Protein AF-A0A316AMC5-F1 (afdb_monomer_lite)

Radius of gyration: 13.39 Å; chains: 1; bounding box: 34×20×36 Å

Secondary structure (DSSP, 8-state):
----------B-TTSPBPP-SSHHHHHHHHHHTTEEEEEEEEEEETTEEEEEEEEEEPP-

pLDDT: mean 83.61, std 12.87, range [40.38, 93.88]

Foldseek 3Di:
DDDPDDDDADADPVRHGDDDPDPVRVQVVCVVVQKDWDDKDWDDDPPDIDIDTDIDGHDD

Structure (mmCIF, N/CA/C/O backbone):
data_AF-A0A316AMC5-F1
#
_entry.id   AF-A0A316AMC5-F1
#
loop_
_atom_site.group_PDB
_atom_site.id
_atom_site.type_symbol
_atom_site.label_atom_id
_atom_site.label_alt_id
_atom_site.label_comp_id
_atom_site.label_asym_id
_atom_site.label_entity_id
_atom_site.label_seq_id
_atom_site.pdbx_PDB_ins_code
_atom_site.Cartn_x
_atom_site.Cartn_y
_atom_site.Cartn_z
_atom_site.occupancy
_atom_site.B_iso_or_equiv
_atom_site.auth_seq_id
_atom_site.auth_comp_id
_atom_site.auth_asym_id
_atom_site.auth_atom_id
_atom_site.pdbx_PDB_model_num
ATOM 1 N N . MET A 1 1 ? 4.735 -8.016 24.447 1.00 40.38 1 MET A N 1
ATOM 2 C CA . MET A 1 1 ? 3.623 -8.163 23.481 1.00 40.38 1 MET A CA 1
ATOM 3 C C . MET A 1 1 ? 4.106 -7.640 22.135 1.00 40.38 1 MET A C 1
ATOM 5 O O . MET A 1 1 ? 4.328 -6.445 22.021 1.00 40.38 1 MET A O 1
ATOM 9 N N . GLY A 1 2 ? 4.395 -8.520 21.173 1.00 42.88 2 GLY A N 1
ATOM 10 C CA . GLY A 1 2 ? 4.922 -8.124 19.860 1.00 42.88 2 GLY A CA 1
ATOM 11 C C . GLY A 1 2 ? 3.816 -7.601 18.941 1.00 42.88 2 GLY A C 1
ATOM 12 O O . GLY A 1 2 ? 2.737 -8.191 18.889 1.00 42.88 2 GLY A O 1
ATOM 13 N N . ARG A 1 3 ? 4.078 -6.495 18.233 1.00 52.06 3 ARG A N 1
ATOM 14 C CA . ARG A 1 3 ? 3.208 -5.951 17.178 1.00 52.06 3 ARG A CA 1
ATOM 15 C C . ARG A 1 3 ? 2.983 -7.038 16.117 1.00 52.06 3 ARG A C 1
ATOM 17 O O . ARG A 1 3 ? 3.947 -7.552 15.561 1.00 52.06 3 ARG A O 1
ATOM 24 N N . LYS A 1 4 ? 1.726 -7.411 15.851 1.00 57.22 4 LYS A N 1
ATOM 25 C CA . LYS A 1 4 ? 1.382 -8.279 14.714 1.00 57.22 4 LYS A CA 1
ATOM 26 C C . LYS A 1 4 ? 1.362 -7.418 13.455 1.00 57.22 4 LYS A C 1
ATOM 28 O O . LYS A 1 4 ? 0.339 -6.830 13.124 1.00 57.22 4 LYS A O 1
ATOM 33 N N . GLU A 1 5 ? 2.507 -7.306 12.800 1.00 55.00 5 GLU A N 1
ATOM 34 C CA . GLU A 1 5 ? 2.585 -6.744 11.454 1.00 55.00 5 GLU A CA 1
ATOM 35 C C . GLU A 1 5 ? 2.069 -7.806 10.477 1.00 55.00 5 GLU A C 1
ATOM 37 O O . GLU A 1 5 ? 2.558 -8.936 10.463 1.00 55.00 5 GLU A O 1
ATOM 42 N N . PHE A 1 6 ? 1.021 -7.481 9.720 1.00 59.81 6 PHE A N 1
ATOM 43 C CA . PHE A 1 6 ? 0.450 -8.376 8.718 1.00 59.81 6 PHE A CA 1
ATOM 44 C C . PHE A 1 6 ? 0.830 -7.863 7.331 1.00 59.81 6 PHE A C 1
ATOM 46 O O . PHE A 1 6 ? 0.433 -6.766 6.944 1.00 59.81 6 PHE A O 1
ATOM 53 N N . GLU A 1 7 ? 1.602 -8.652 6.586 1.00 65.62 7 GLU A N 1
ATOM 54 C CA . GLU A 1 7 ? 1.853 -8.403 5.166 1.00 65.62 7 GLU A CA 1
ATOM 55 C C . GLU A 1 7 ? 0.731 -9.066 4.355 1.00 65.62 7 GLU A C 1
ATOM 57 O O . GLU A 1 7 ? 0.505 -10.271 4.464 1.00 65.62 7 GLU A O 1
ATOM 62 N N . GLY A 1 8 ? -0.008 -8.283 3.565 1.00 65.44 8 GLY A N 1
ATOM 63 C CA . GLY A 1 8 ? -1.179 -8.760 2.829 1.00 65.44 8 GLY A CA 1
ATOM 64 C C . GLY A 1 8 ? -1.333 -8.104 1.458 1.00 65.44 8 GLY A C 1
ATOM 65 O O . GLY A 1 8 ? -0.795 -7.030 1.200 1.00 65.44 8 GLY A O 1
ATOM 66 N N . LYS A 1 9 ? -2.081 -8.764 0.567 1.00 74.94 9 LYS A N 1
ATOM 67 C CA . LYS A 1 9 ? -2.507 -8.210 -0.728 1.00 74.94 9 LYS A CA 1
ATOM 68 C C . LYS A 1 9 ? -3.901 -7.608 -0.576 1.00 74.94 9 LYS A C 1
ATOM 70 O O . LYS A 1 9 ? -4.742 -8.200 0.098 1.00 74.94 9 LYS A O 1
ATOM 75 N N . ILE A 1 10 ? -4.165 -6.478 -1.230 1.00 79.69 10 ILE A N 1
ATOM 76 C CA . ILE A 1 10 ? -5.535 -5.965 -1.335 1.00 79.69 10 ILE A CA 1
ATOM 77 C C . ILE A 1 10 ? -6.300 -6.892 -2.282 1.00 79.69 10 ILE A C 1
ATOM 79 O O . ILE A 1 10 ? -5.836 -7.183 -3.388 1.00 79.69 10 ILE A O 1
ATOM 83 N N . THR A 1 11 ? -7.434 -7.402 -1.815 1.00 84.94 11 THR A N 1
ATOM 84 C CA . THR A 1 11 ? -8.280 -8.339 -2.557 1.00 84.94 11 THR A CA 1
ATOM 85 C C . THR A 1 11 ? -9.704 -7.811 -2.640 1.00 84.94 11 THR A C 1
ATOM 87 O O . THR A 1 11 ? -10.127 -7.038 -1.780 1.00 84.94 11 THR A O 1
ATOM 90 N N . ASP A 1 12 ? -10.423 -8.202 -3.689 1.00 81.69 12 ASP A N 1
ATOM 91 C CA . ASP A 1 12 ? -11.854 -7.941 -3.814 1.00 81.69 12 ASP A CA 1
ATOM 92 C C . ASP A 1 12 ? -12.679 -8.820 -2.850 1.00 81.69 12 ASP A C 1
ATOM 94 O O . ASP A 1 12 ? -12.152 -9.655 -2.110 1.00 81.69 12 ASP A O 1
ATOM 98 N N . SER A 1 13 ? -14.003 -8.657 -2.866 1.00 81.06 13 SER A N 1
ATOM 99 C CA . SER A 1 13 ? -14.924 -9.451 -2.039 1.00 81.06 13 SER A CA 1
ATOM 100 C C . SER A 1 13 ? -14.921 -10.954 -2.358 1.00 81.06 13 SER A C 1
ATOM 102 O O . SER A 1 13 ? -15.389 -11.744 -1.540 1.00 81.06 13 SER A O 1
ATOM 104 N N . ALA A 1 14 ? -14.380 -11.364 -3.509 1.00 86.75 14 ALA A N 1
ATOM 105 C CA . ALA A 1 14 ? -14.187 -12.759 -3.893 1.00 86.75 14 ALA A CA 1
ATOM 106 C C . ALA A 1 14 ? -12.782 -13.286 -3.530 1.00 86.75 14 ALA A C 1
ATOM 108 O O . AL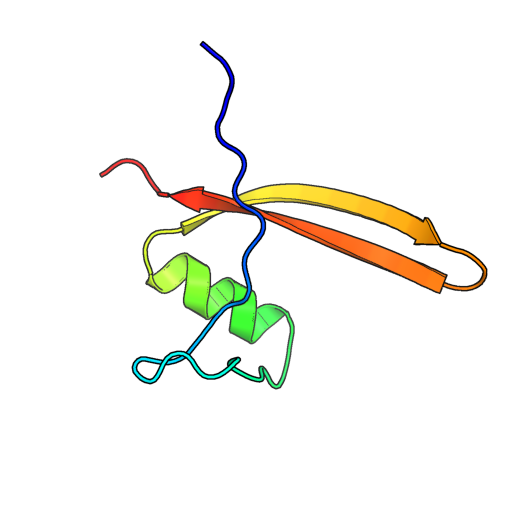A A 1 14 ? -12.4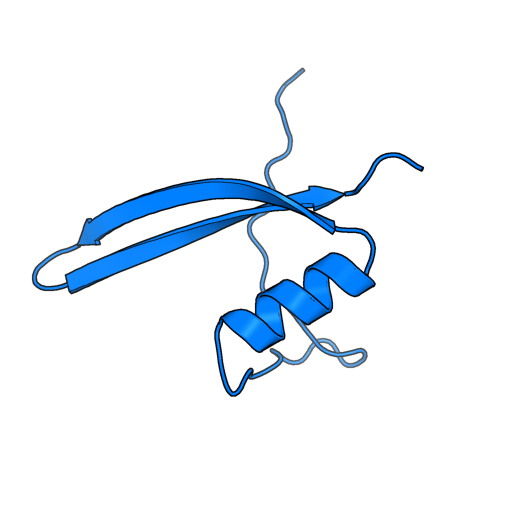42 -14.419 -3.880 1.00 86.75 14 ALA A O 1
ATOM 109 N N . GLY A 1 15 ? -11.957 -12.485 -2.845 1.00 84.12 15 GLY A N 1
ATOM 110 C CA . GLY A 1 15 ? -10.594 -12.835 -2.453 1.00 84.12 15 GLY A CA 1
ATOM 111 C C . GLY A 1 15 ? -9.577 -12.781 -3.597 1.00 84.12 15 GLY A C 1
ATOM 112 O O . GLY A 1 15 ? -8.448 -13.251 -3.431 1.00 84.12 15 GLY A O 1
ATOM 113 N N . LYS A 1 16 ? -9.932 -12.226 -4.763 1.00 85.50 16 LYS A N 1
ATOM 114 C CA . LYS A 1 16 ? -9.000 -12.084 -5.889 1.00 85.50 16 LYS A CA 1
ATOM 115 C C . LYS A 1 16 ? -8.141 -10.834 -5.711 1.00 85.50 16 LYS A C 1
ATOM 117 O O . LYS A 1 16 ? -8.656 -9.819 -5.251 1.00 85.50 16 LYS A O 1
ATOM 122 N N . PRO A 1 17 ? -6.848 -10.863 -6.086 1.00 84.50 17 PRO A N 1
ATOM 123 C CA . PRO A 1 17 ? -6.000 -9.677 -6.031 1.00 84.50 17 PRO A CA 1
ATOM 124 C C . PRO A 1 17 ? -6.612 -8.523 -6.823 1.00 84.50 17 PRO A C 1
ATOM 126 O O . PRO A 1 17 ? -6.908 -8.675 -8.009 1.00 84.50 17 PRO A O 1
ATOM 129 N N . GLN A 1 18 ? -6.772 -7.374 -6.175 1.00 84.44 18 GLN A N 1
ATOM 130 C CA . GLN A 1 18 ? -7.237 -6.171 -6.845 1.00 84.44 18 GLN A CA 1
ATOM 131 C C . GLN A 1 18 ? -6.067 -5.526 -7.591 1.00 84.44 18 GLN A C 1
ATOM 133 O O . GLN A 1 18 ? -4.997 -5.294 -7.022 1.00 84.44 18 GLN A O 1
ATOM 138 N N . LEU A 1 19 ? -6.268 -5.262 -8.880 1.00 83.25 19 LEU A N 1
ATOM 139 C CA . LEU A 1 19 ? -5.341 -4.481 -9.690 1.00 83.25 19 LEU A CA 1
ATOM 140 C C . LEU A 1 19 ? -5.739 -3.009 -9.604 1.00 83.25 19 LEU A C 1
ATOM 142 O O . LEU A 1 19 ? -6.918 -2.681 -9.699 1.00 83.25 19 LEU A O 1
ATOM 146 N N . PHE A 1 20 ? -4.746 -2.142 -9.447 1.00 85.00 20 PHE A N 1
ATOM 147 C CA . PHE A 1 20 ? -4.920 -0.693 -9.417 1.00 85.00 20 PHE A CA 1
ATOM 148 C C . PHE A 1 20 ? -4.251 -0.089 -10.642 1.00 85.00 20 PHE A C 1
ATOM 150 O O . PHE A 1 20 ? -3.160 -0.521 -11.023 1.00 85.00 20 PHE A O 1
ATOM 157 N N . ALA A 1 21 ? -4.877 0.920 -11.243 1.00 85.94 21 ALA A N 1
ATOM 158 C CA . ALA A 1 21 ? -4.281 1.649 -12.356 1.00 85.94 21 ALA A CA 1
ATOM 159 C C . ALA A 1 21 ? -3.121 2.541 -11.884 1.00 85.94 21 ALA A C 1
ATOM 161 O O . ALA A 1 21 ? -2.230 2.871 -12.666 1.00 85.94 21 ALA A O 1
ATOM 162 N N . SER A 1 22 ? -3.107 2.924 -10.600 1.00 88.06 22 SER A N 1
ATOM 163 C CA . SER A 1 22 ? -2.026 3.706 -9.997 1.00 88.06 22 SER A CA 1
ATOM 164 C C . SER A 1 22 ? -1.853 3.435 -8.500 1.00 88.06 22 SER A C 1
ATOM 166 O O . SER A 1 22 ? -2.767 2.974 -7.819 1.00 88.06 22 SER A O 1
ATOM 168 N N . LEU A 1 23 ? -0.683 3.793 -7.960 1.00 86.12 23 LEU A N 1
ATOM 169 C CA . LEU A 1 23 ? -0.439 3.779 -6.515 1.00 86.12 23 LEU A CA 1
ATOM 170 C C . LEU A 1 23 ? -1.420 4.694 -5.762 1.00 86.12 23 LEU A C 1
ATOM 172 O O . LEU A 1 23 ? -1.914 4.319 -4.706 1.00 86.12 23 LEU A O 1
ATOM 176 N N . VAL A 1 24 ? -1.719 5.872 -6.319 1.00 89.44 24 VAL A N 1
ATOM 177 C CA . VAL A 1 24 ? -2.634 6.854 -5.714 1.00 89.44 24 VAL A CA 1
ATOM 178 C C . VAL A 1 24 ? -4.026 6.256 -5.524 1.00 89.44 24 VAL A C 1
ATOM 180 O O . VAL A 1 24 ? -4.639 6.434 -4.478 1.00 89.44 24 VAL A O 1
ATOM 183 N N . GLU A 1 25 ? -4.505 5.488 -6.501 1.00 90.62 25 GLU A N 1
ATOM 184 C CA . GLU A 1 25 ? -5.790 4.794 -6.410 1.00 90.62 25 GLU A CA 1
ATOM 185 C C . GLU A 1 25 ? -5.812 3.771 -5.263 1.00 90.62 25 GLU A C 1
ATOM 187 O O . GLU A 1 25 ? -6.774 3.725 -4.495 1.00 90.62 25 GLU A O 1
ATOM 192 N N . ALA A 1 26 ? -4.733 2.999 -5.098 1.00 88.44 26 ALA A N 1
ATOM 193 C CA . ALA A 1 26 ? -4.608 2.039 -4.003 1.00 88.44 26 ALA A CA 1
ATOM 194 C C . ALA A 1 26 ? -4.589 2.729 -2.627 1.00 88.44 26 ALA A C 1
ATOM 196 O O 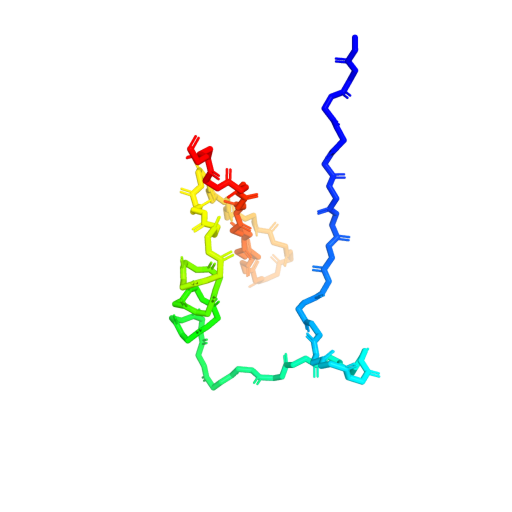. ALA A 1 26 ? -5.245 2.262 -1.694 1.00 88.44 26 ALA A O 1
ATOM 197 N N . ILE A 1 27 ? -3.878 3.856 -2.507 1.00 90.38 27 ILE A N 1
ATOM 198 C CA . ILE A 1 27 ? -3.827 4.662 -1.277 1.00 90.38 27 ILE A CA 1
ATOM 199 C C . ILE A 1 27 ? -5.219 5.207 -0.949 1.00 90.38 27 ILE A C 1
ATOM 201 O O . ILE A 1 27 ? -5.708 4.989 0.157 1.00 90.38 27 ILE A O 1
ATOM 205 N N . ASN A 1 28 ? -5.892 5.827 -1.922 1.00 91.44 28 ASN A N 1
ATOM 206 C CA . ASN A 1 28 ? -7.235 6.377 -1.736 1.00 91.44 28 ASN A CA 1
ATOM 207 C C . ASN A 1 28 ? -8.238 5.298 -1.304 1.00 91.44 28 ASN A C 1
ATOM 209 O O . ASN A 1 28 ? -9.071 5.540 -0.429 1.00 91.44 28 ASN A O 1
ATOM 213 N N . LEU A 1 29 ? -8.161 4.090 -1.878 1.00 90.94 29 LEU A N 1
ATOM 214 C CA . LEU A 1 29 ? -9.003 2.971 -1.454 1.00 90.94 29 LEU A CA 1
ATOM 215 C C . LEU A 1 29 ? -8.766 2.622 0.021 1.00 90.94 29 LEU A C 1
ATOM 217 O O . LEU A 1 29 ? -9.728 2.425 0.764 1.00 90.94 29 LEU A O 1
ATOM 221 N N . LEU A 1 30 ? -7.508 2.524 0.452 1.00 90.81 30 LEU A N 1
ATOM 222 C CA . LEU A 1 30 ? -7.173 2.222 1.844 1.00 90.81 30 LEU A CA 1
ATOM 223 C C . LEU A 1 30 ? -7.673 3.328 2.782 1.00 90.81 30 LEU A C 1
ATOM 225 O O . LEU A 1 30 ? -8.326 3.026 3.784 1.00 90.81 30 LEU A O 1
ATOM 229 N N . GLU A 1 31 ? -7.449 4.593 2.431 1.00 91.94 31 GLU A N 1
ATOM 230 C CA . GLU A 1 31 ? -7.870 5.746 3.230 1.00 91.94 31 GLU A CA 1
ATOM 231 C C . GLU A 1 31 ? -9.385 5.836 3.414 1.00 91.94 31 GLU A C 1
ATOM 233 O O . GLU A 1 31 ? -9.858 6.040 4.540 1.00 91.94 31 GLU A O 1
ATOM 238 N N . ASN A 1 32 ? -10.140 5.600 2.337 1.00 92.31 32 ASN A N 1
ATOM 239 C CA . ASN A 1 32 ? -11.603 5.538 2.356 1.00 92.31 32 ASN A CA 1
ATOM 240 C C . ASN A 1 32 ? -12.127 4.355 3.183 1.00 92.31 32 ASN A C 1
ATOM 242 O O . ASN A 1 32 ? -13.216 4.426 3.744 1.00 92.31 32 ASN A O 1
ATOM 246 N N . ASN A 1 33 ? -11.341 3.283 3.314 1.00 90.19 33 ASN A N 1
ATOM 247 C CA . ASN A 1 33 ? -11.660 2.121 4.146 1.00 90.19 33 ASN A CA 1
ATOM 248 C C . ASN A 1 33 ? -11.129 2.242 5.587 1.00 90.19 33 ASN A C 1
ATOM 250 O O . ASN A 1 33 ? -10.952 1.234 6.286 1.00 90.19 33 ASN A O 1
ATOM 254 N N . GLY A 1 34 ? -10.857 3.466 6.044 1.00 93.19 34 GLY A N 1
ATOM 255 C CA . GLY A 1 34 ? -10.459 3.742 7.422 1.00 93.19 34 GLY A CA 1
ATOM 256 C C . GLY A 1 34 ? -9.043 3.281 7.753 1.00 93.19 34 GLY A C 1
ATOM 257 O O . GLY A 1 34 ? -8.764 2.940 8.900 1.00 93.19 34 GLY A O 1
ATOM 258 N N . TRP A 1 35 ? -8.156 3.217 6.763 1.00 92.88 35 TRP A N 1
ATOM 259 C CA . TRP A 1 35 ? -6.724 3.065 6.992 1.00 92.88 35 TRP A CA 1
ATOM 260 C C . TRP A 1 35 ? -6.030 4.418 6.867 1.00 92.88 35 TRP A C 1
ATOM 262 O O . TRP A 1 35 ? -6.534 5.334 6.228 1.00 92.88 35 TRP A O 1
ATOM 272 N N . GLU A 1 36 ? -4.876 4.564 7.491 1.00 92.88 36 GLU A N 1
ATOM 273 C CA . GLU A 1 36 ? -3.998 5.711 7.297 1.00 92.88 36 GLU A CA 1
ATOM 274 C C . GLU A 1 36 ? -2.568 5.227 7.107 1.00 92.88 36 GLU A C 1
ATOM 276 O O . GLU A 1 36 ? -2.127 4.268 7.754 1.00 92.88 36 GLU A O 1
ATOM 281 N N . MET A 1 37 ? -1.852 5.873 6.191 1.00 92.06 37 MET A N 1
ATOM 282 C CA . MET A 1 37 ? -0.428 5.637 6.028 1.00 92.06 37 MET A CA 1
ATOM 283 C C . MET A 1 37 ? 0.308 6.253 7.218 1.00 92.06 37 MET A C 1
ATOM 285 O O . MET A 1 37 ? 0.082 7.415 7.545 1.00 92.06 37 MET A O 1
ATOM 289 N N . PHE A 1 38 ? 1.196 5.493 7.855 1.00 92.69 38 PHE A N 1
ATOM 290 C CA . PHE A 1 38 ? 2.004 6.002 8.969 1.00 92.69 38 PHE A CA 1
ATOM 291 C C . PHE A 1 38 ? 3.505 5.989 8.675 1.00 92.69 38 PHE A C 1
ATOM 293 O O . PHE A 1 38 ? 4.258 6.651 9.383 1.00 92.69 38 PHE A O 1
ATOM 300 N N . ASP A 1 39 ? 3.941 5.238 7.659 1.00 93.00 39 ASP A N 1
ATOM 301 C CA . ASP A 1 39 ? 5.348 5.151 7.277 1.00 93.00 39 ASP A CA 1
ATOM 302 C C . ASP A 1 39 ? 5.509 4.719 5.810 1.00 93.00 39 ASP A C 1
ATOM 304 O O . ASP A 1 39 ? 4.603 4.139 5.201 1.00 93.00 39 ASP A O 1
ATOM 308 N N . HIS A 1 40 ? 6.683 4.978 5.244 1.00 92.06 40 HIS A N 1
ATOM 309 C CA . HIS A 1 40 ? 7.101 4.474 3.943 1.00 92.06 40 HIS A CA 1
ATOM 310 C C . HIS A 1 40 ? 8.613 4.242 3.923 1.00 92.06 40 HIS A C 1
ATOM 312 O O . HIS A 1 40 ? 9.381 4.957 4.559 1.00 92.06 40 HIS A O 1
ATOM 318 N N . SER A 1 41 ? 9.065 3.254 3.153 1.00 93.25 41 SER A N 1
ATOM 319 C CA . SER A 1 41 ? 10.492 2.988 2.979 1.00 93.25 41 SER A CA 1
ATOM 320 C C . SER A 1 41 ? 10.842 2.721 1.524 1.00 93.25 41 SER A C 1
ATOM 322 O O . SER A 1 41 ? 10.041 2.213 0.736 1.00 93.25 41 SER A O 1
ATOM 324 N N . ILE A 1 42 ? 12.068 3.091 1.163 1.00 92.75 42 ILE A N 1
ATOM 325 C CA . ILE A 1 42 ? 12.637 2.849 -0.158 1.00 92.75 42 ILE A CA 1
ATOM 326 C C . ILE A 1 42 ? 13.894 2.018 0.052 1.00 92.75 42 ILE A C 1
ATOM 328 O O . ILE A 1 42 ? 14.798 2.415 0.784 1.00 92.75 42 ILE A O 1
ATOM 332 N N . THR A 1 43 ? 13.959 0.845 -0.568 1.00 93.88 43 THR A N 1
ATOM 333 C CA . THR A 1 43 ? 15.123 -0.044 -0.478 1.00 93.88 43 THR A CA 1
ATOM 334 C C . THR A 1 43 ? 15.677 -0.310 -1.868 1.00 93.88 43 THR A C 1
ATOM 336 O O . THR A 1 43 ? 14.936 -0.691 -2.772 1.00 93.88 43 THR A O 1
ATOM 339 N N . LEU A 1 44 ? 16.988 -0.148 -2.051 1.00 93.00 44 LEU A N 1
ATOM 340 C CA . LEU A 1 44 ? 17.653 -0.569 -3.281 1.00 93.00 44 LEU A CA 1
ATOM 341 C C . LEU A 1 44 ? 17.673 -2.104 -3.343 1.00 93.00 44 LEU A C 1
ATOM 343 O O . LEU A 1 44 ? 18.177 -2.762 -2.434 1.00 93.00 44 LEU A O 1
ATOM 347 N N . LYS A 1 45 ? 17.128 -2.687 -4.413 1.00 87.38 45 LYS A N 1
ATOM 34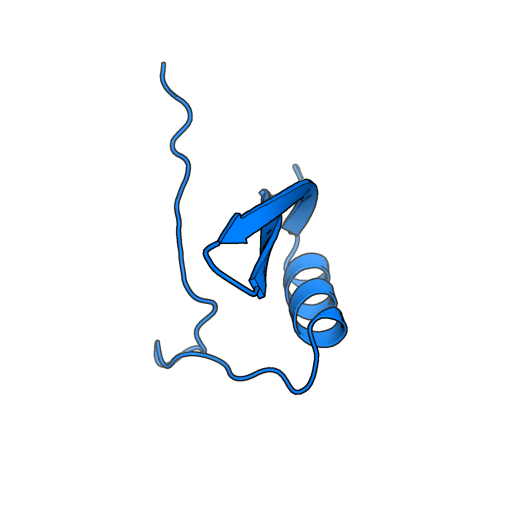8 C CA . LYS A 1 45 ? 17.092 -4.137 -4.633 1.00 87.38 45 LYS A CA 1
ATOM 349 C C . LYS A 1 45 ? 17.631 -4.453 -6.027 1.00 87.38 45 LYS A C 1
ATOM 351 O O . LYS A 1 45 ? 16.925 -4.360 -7.030 1.00 87.38 45 LYS A O 1
ATOM 356 N N . GLY A 1 46 ? 18.910 -4.824 -6.090 1.00 89.62 46 GLY A N 1
ATOM 357 C CA . GLY A 1 46 ? 19.618 -5.035 -7.353 1.00 89.62 46 GLY A CA 1
ATOM 358 C C . GLY A 1 46 ? 19.786 -3.720 -8.120 1.00 89.62 46 GLY A C 1
ATOM 359 O O . GLY A 1 46 ? 20.377 -2.781 -7.601 1.00 89.62 46 GLY A O 1
ATOM 360 N N . ARG A 1 47 ? 19.258 -3.651 -9.349 1.00 90.06 47 ARG A N 1
ATOM 361 C CA . ARG A 1 47 ? 19.282 -2.437 -10.194 1.00 90.06 47 ARG A CA 1
ATOM 362 C C . ARG A 1 47 ? 18.032 -1.556 -10.059 1.00 90.06 47 ARG A C 1
ATOM 364 O O . ARG A 1 47 ? 17.898 -0.594 -10.804 1.00 90.06 47 ARG A O 1
ATOM 371 N N . GLY A 1 48 ? 17.103 -1.903 -9.168 1.00 92.06 48 GLY A N 1
ATOM 372 C CA . GLY A 1 48 ? 15.841 -1.185 -8.992 1.00 92.06 48 GLY A CA 1
ATOM 373 C C . GLY A 1 48 ? 15.618 -0.717 -7.559 1.00 92.06 48 GLY A C 1
ATOM 374 O O . GLY A 1 48 ? 16.314 -1.138 -6.634 1.00 92.06 48 GLY A O 1
ATOM 375 N N . PHE A 1 49 ? 14.606 0.125 -7.379 1.00 90.00 49 PHE A N 1
ATOM 376 C CA . PHE A 1 49 ? 14.123 0.557 -6.071 1.00 90.00 49 PHE A CA 1
ATOM 377 C C . PHE A 1 49 ? 12.827 -0.179 -5.731 1.00 90.00 49 PHE A C 1
ATOM 379 O O . PHE A 1 49 ? 11.935 -0.311 -6.568 1.00 90.00 49 PHE A O 1
ATOM 386 N N . LEU A 1 50 ? 12.729 -0.664 -4.498 1.00 89.12 50 LEU A N 1
ATOM 387 C CA . LEU A 1 50 ? 11.507 -1.202 -3.922 1.00 89.12 50 LEU A CA 1
ATOM 388 C C . LEU A 1 50 ? 10.908 -0.151 -2.991 1.00 89.12 50 LEU A C 1
ATOM 390 O O . LEU A 1 50 ? 11.538 0.218 -2.003 1.00 89.12 50 LEU A O 1
ATOM 394 N N . TYR A 1 51 ? 9.690 0.280 -3.295 1.00 87.31 51 TYR A N 1
ATOM 395 C CA . TYR A 1 51 ? 8.916 1.204 -2.472 1.00 87.31 51 TYR A CA 1
ATOM 396 C C . TYR A 1 51 ? 7.926 0.403 -1.625 1.00 87.31 51 TYR A C 1
ATOM 398 O O . TYR A 1 51 ? 7.165 -0.405 -2.162 1.00 87.31 51 TYR A O 1
ATOM 406 N N . ARG A 1 52 ? 7.947 0.600 -0.306 1.00 88.38 52 ARG A N 1
ATOM 407 C CA . ARG A 1 52 ? 6.998 0.004 0.642 1.00 88.38 52 ARG A CA 1
ATOM 408 C C . ARG A 1 52 ? 6.225 1.110 1.346 1.00 88.38 52 ARG A C 1
ATOM 410 O O . ARG A 1 52 ? 6.816 2.090 1.786 1.00 88.38 52 ARG A O 1
ATOM 417 N N . TYR A 1 53 ? 4.920 0.914 1.476 1.00 88.19 53 TYR A N 1
ATOM 418 C CA . TYR A 1 53 ? 4.003 1.834 2.142 1.00 88.19 53 TYR A CA 1
ATOM 419 C C . TYR A 1 53 ? 3.304 1.079 3.269 1.00 88.19 53 TYR A C 1
ATOM 421 O O . TYR A 1 53 ? 2.794 -0.021 3.045 1.00 88.19 53 TYR A O 1
ATOM 429 N N . TYR A 1 54 ? 3.310 1.648 4.471 1.00 89.38 54 TYR A N 1
ATOM 430 C CA . TYR A 1 54 ? 2.809 0.997 5.676 1.00 89.38 54 TYR A CA 1
ATOM 431 C C . TYR A 1 54 ? 1.566 1.714 6.186 1.00 89.38 54 TYR A C 1
ATOM 433 O O . TYR A 1 54 ? 1.556 2.933 6.370 1.00 89.38 54 TYR A O 1
ATOM 441 N N . PHE A 1 55 ? 0.521 0.928 6.436 1.00 90.94 55 PHE A N 1
ATOM 442 C CA . PHE A 1 55 ? -0.792 1.419 6.831 1.00 90.94 55 PHE A CA 1
ATOM 443 C C . PHE A 1 55 ? -1.217 0.825 8.166 1.00 90.94 55 PHE A C 1
ATOM 445 O O . PHE A 1 55 ? -0.905 -0.323 8.484 1.00 90.94 55 PHE A O 1
ATOM 452 N N . ARG A 1 56 ? -1.981 1.601 8.930 1.00 90.19 56 ARG A N 1
ATOM 453 C CA . ARG A 1 56 ? -2.664 1.154 10.148 1.00 90.19 56 ARG A CA 1
ATOM 454 C C . ARG A 1 56 ? -4.141 1.521 10.078 1.00 90.19 56 ARG A C 1
ATOM 456 O O . ARG A 1 56 ? -4.515 2.426 9.337 1.00 90.19 56 ARG A O 1
ATOM 463 N N . LYS A 1 57 ? -4.989 0.809 10.820 1.00 90.75 57 LYS A N 1
ATOM 464 C CA . LYS A 1 57 ? -6.393 1.207 10.970 1.00 90.75 57 LYS A CA 1
ATOM 465 C C . LYS A 1 57 ? -6.462 2.523 11.740 1.00 90.75 57 LYS A C 1
ATOM 467 O O . LYS A 1 57 ? -5.781 2.657 12.753 1.00 90.75 57 LYS A O 1
ATOM 472 N N . LYS A 1 58 ? -7.280 3.461 11.259 1.00 89.12 58 LYS A N 1
ATOM 473 C CA . LYS A 1 58 ? -7.647 4.661 12.012 1.00 89.12 58 LYS A CA 1
ATOM 474 C C . LYS A 1 58 ? -8.374 4.205 13.273 1.00 89.12 58 LYS A C 1
ATOM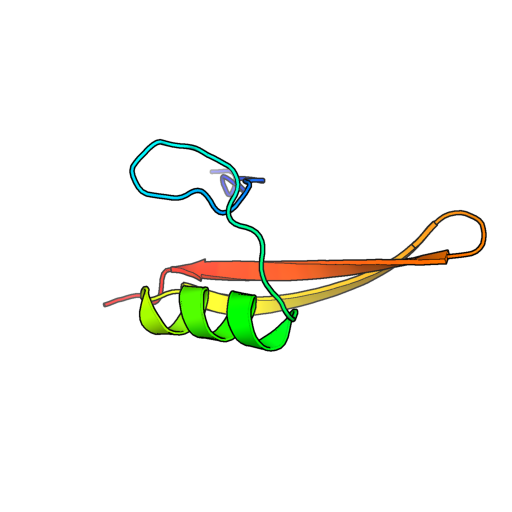 476 O O . LYS A 1 58 ? -9.298 3.391 13.191 1.00 89.12 58 LYS A O 1
ATOM 481 N N . GLU A 1 59 ? -7.928 4.685 14.424 1.00 82.06 59 GLU A N 1
ATOM 482 C CA . GLU A 1 59 ? -8.691 4.531 15.659 1.00 82.06 59 GLU A CA 1
ATOM 483 C C . GLU A 1 59 ? -9.983 5.346 15.497 1.00 82.06 59 GLU A C 1
ATOM 485 O O . GLU A 1 59 ? -9.942 6.483 15.023 1.00 82.06 59 GLU A O 1
ATOM 490 N N . SER A 1 60 ? -11.127 4.699 15.741 1.00 59.66 60 SER A N 1
ATOM 491 C 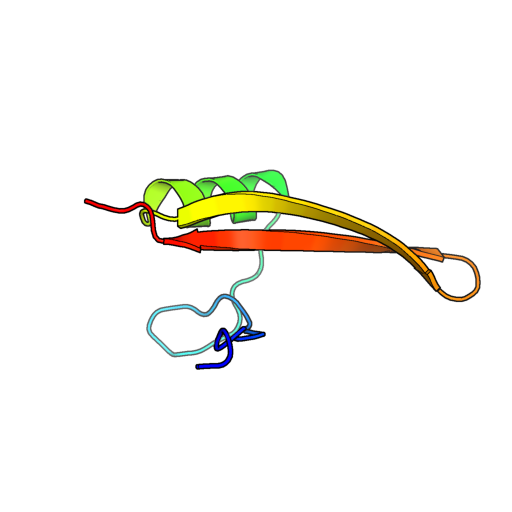CA . SER A 1 60 ? -12.455 5.330 15.670 1.00 59.66 60 SER A CA 1
ATOM 492 C C . SER A 1 60 ? -12.760 6.107 16.939 1.00 59.66 60 SER A C 1
ATOM 494 O O . SER A 1 60 ? -12.336 5.631 18.016 1.00 59.66 60 SER A O 1
#

Sequence (60 aa):
MGRKEFEGKITDSAGKPQLFASLVEAINLLENNGWEMFDHSITLKGRGFLYRYYFRKKES

Organism: NCBI:txid1082580